Protein AF-A0A4P0XKK4-F1 (afdb_monomer_lite)

Foldseek 3Di:
DPDDLCRLCVVLVHDSVVSVLCVDPPPVSHDDDDPVNVLVVCQVVQNRPPDHDDDD

Secondary structure (DSSP, 8-state):
----HHHHHHHTT--HHHHHHHH---TTTPPPPPHHHHHHHHHHHT--SS------

Sequence (56 aa):
MGLTQTELAN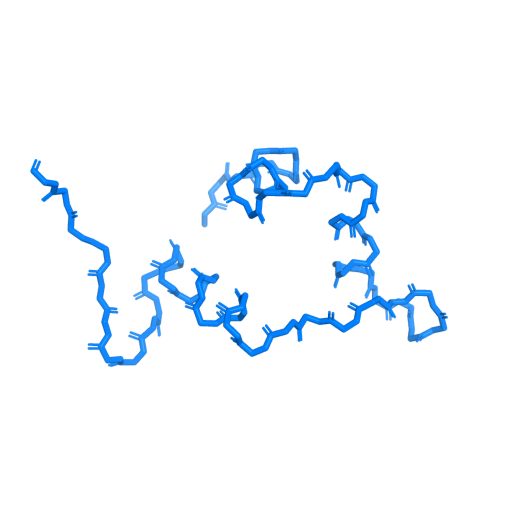IMGYKLRAWQFKEDTNPETARRLMDGEFEYLLLLAGEHPLYRLSKR

pLDDT: mean 90.28, std 5.41, range [64.75, 94.94]

Radius of gyration: 12.18 Å; chains: 1; bounding box: 21×26×38 Å

Organism: Klebsiella pneumoniae (NCBI:txid573)

Structure (mmCIF, N/CA/C/O backbone):
data_AF-A0A4P0XKK4-F1
#
_entry.id   AF-A0A4P0XKK4-F1
#
loop_
_atom_site.group_PDB
_atom_site.id
_atom_site.type_symbol
_atom_site.label_atom_id
_atom_site.label_alt_id
_atom_site.label_comp_id
_atom_site.label_asym_id
_atom_site.label_entity_id
_atom_site.label_seq_id
_atom_site.pdbx_PDB_ins_code
_atom_site.Cartn_x
_atom_site.Cartn_y
_atom_site.Cartn_z
_atom_site.occupancy
_atom_site.B_iso_or_equiv
_atom_site.auth_seq_id
_atom_site.auth_comp_id
_atom_site.auth_asym_id
_atom_site.auth_atom_id
_atom_site.pdbx_PDB_model_num
ATOM 1 N N . MET A 1 1 ? -12.040 -0.579 -0.591 1.00 64.75 1 MET A N 1
ATOM 2 C CA . MET A 1 1 ? -11.327 0.395 0.262 1.00 64.75 1 MET A CA 1
ATOM 3 C C . MET A 1 1 ? -11.382 1.749 -0.428 1.00 64.75 1 MET A C 1
ATOM 5 O O . MET A 1 1 ? -10.797 1.880 -1.489 1.00 64.75 1 MET A O 1
ATOM 9 N N . GLY A 1 2 ? -12.146 2.719 0.079 1.00 80.62 2 GLY A N 1
ATOM 10 C CA . GLY A 1 2 ? -12.287 4.046 -0.548 1.00 80.62 2 GLY A CA 1
ATOM 11 C C . GLY A 1 2 ? -11.100 4.980 -0.285 1.00 80.62 2 GLY A C 1
ATOM 12 O O . GLY A 1 2 ? -11.321 6.149 0.002 1.00 80.62 2 GLY A O 1
ATOM 13 N N . LEU A 1 3 ? -9.874 4.447 -0.291 1.00 87.38 3 LEU A N 1
ATOM 14 C CA . LEU A 1 3 ? -8.648 5.195 -0.014 1.00 87.38 3 LEU A CA 1
ATOM 15 C C . LEU A 1 3 ? -8.148 5.870 -1.291 1.00 87.38 3 LEU A C 1
ATOM 17 O O . LEU A 1 3 ? -8.145 5.267 -2.365 1.00 87.38 3 LEU A O 1
ATOM 21 N N . THR A 1 4 ? -7.676 7.103 -1.166 1.00 93.19 4 THR A N 1
ATOM 22 C CA . THR A 1 4 ? -6.912 7.766 -2.226 1.00 93.19 4 THR A CA 1
ATOM 23 C C . THR A 1 4 ? -5.494 7.189 -2.314 1.00 93.19 4 THR A C 1
ATOM 25 O O . THR A 1 4 ? -4.964 6.657 -1.336 1.00 93.19 4 THR A O 1
ATOM 28 N N . GLN A 1 5 ? -4.828 7.344 -3.466 1.00 92.06 5 GLN A N 1
ATOM 29 C CA . GLN A 1 5 ? -3.429 6.911 -3.630 1.00 92.06 5 GLN A CA 1
ATOM 30 C C . GLN A 1 5 ? -2.491 7.559 -2.601 1.00 92.06 5 GLN A C 1
ATOM 32 O O . GLN A 1 5 ? -1.548 6.928 -2.136 1.00 92.06 5 GLN A O 1
ATOM 37 N N . THR A 1 6 ? -2.750 8.811 -2.213 1.00 93.69 6 THR A N 1
ATOM 38 C CA . THR A 1 6 ? -1.951 9.521 -1.204 1.00 93.69 6 THR A CA 1
ATOM 39 C C . THR A 1 6 ? -2.121 8.909 0.181 1.00 93.69 6 THR A C 1
ATOM 41 O O . THR A 1 6 ? -1.138 8.716 0.892 1.00 93.69 6 THR A O 1
ATOM 44 N N . GLU A 1 7 ? -3.354 8.587 0.571 1.00 93.75 7 GLU A N 1
ATOM 45 C CA . GLU A 1 7 ? -3.632 7.946 1.859 1.00 93.75 7 GLU A CA 1
ATOM 46 C C . GLU A 1 7 ? -3.021 6.549 1.921 1.00 93.75 7 GLU A C 1
ATOM 48 O O . GLU A 1 7 ? -2.378 6.211 2.915 1.00 93.75 7 GLU A O 1
ATOM 53 N N . LEU A 1 8 ? -3.152 5.769 0.845 1.00 93.19 8 LEU A N 1
ATOM 54 C CA . LEU A 1 8 ? -2.552 4.442 0.773 1.00 93.19 8 LEU A CA 1
ATOM 55 C C . LEU A 1 8 ? -1.022 4.520 0.811 1.00 93.19 8 LEU A C 1
ATOM 57 O O . LEU A 1 8 ? -0.405 3.814 1.601 1.00 93.19 8 LEU A O 1
ATOM 61 N N . ALA A 1 9 ? -0.407 5.435 0.056 1.00 94.06 9 ALA A N 1
ATOM 62 C CA . ALA A 1 9 ? 1.036 5.658 0.110 1.00 94.06 9 ALA A CA 1
ATOM 63 C C . ALA A 1 9 ? 1.510 5.990 1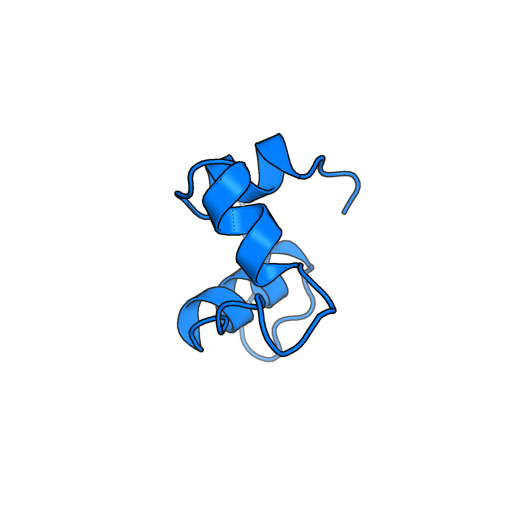.535 1.00 94.06 9 ALA A C 1
ATOM 65 O O . ALA A 1 9 ? 2.495 5.416 1.995 1.00 94.06 9 ALA A O 1
ATOM 66 N N . ASN A 1 10 ? 0.781 6.84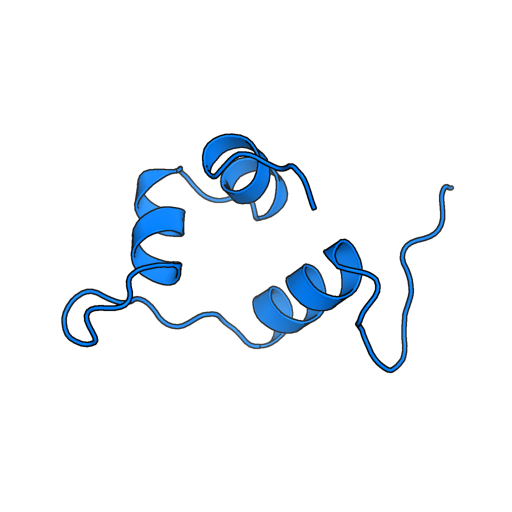7 2.259 1.00 94.94 10 ASN A N 1
ATOM 67 C CA . ASN A 1 10 ? 1.101 7.189 3.647 1.00 94.94 10 ASN A CA 1
ATOM 68 C C . ASN A 1 10 ? 0.994 5.978 4.589 1.00 94.94 10 ASN A C 1
ATOM 70 O O . ASN A 1 10 ? 1.880 5.786 5.420 1.00 94.94 10 ASN A O 1
ATOM 74 N N . ILE A 1 11 ? -0.044 5.145 4.445 1.00 93.19 11 ILE A N 1
ATOM 75 C CA . ILE A 1 11 ? -0.217 3.907 5.228 1.00 93.19 11 ILE A CA 1
ATOM 76 C C . ILE A 1 11 ? 0.924 2.920 4.947 1.00 93.19 11 ILE A C 1
ATOM 78 O O . ILE A 1 11 ? 1.467 2.315 5.868 1.00 93.19 11 ILE A O 1
ATOM 82 N N . MET A 1 12 ? 1.319 2.798 3.680 1.00 92.38 12 MET A N 1
ATOM 83 C CA . MET A 1 12 ? 2.398 1.916 3.236 1.00 92.38 12 MET A CA 1
ATOM 84 C C . MET A 1 12 ? 3.801 2.481 3.531 1.00 92.38 12 MET A C 1
ATOM 86 O O . MET A 1 12 ? 4.794 1.807 3.271 1.00 92.38 12 MET A O 1
ATOM 90 N N . GLY A 1 13 ? 3.909 3.708 4.058 1.00 93.12 13 GLY A N 1
ATOM 91 C CA . GLY A 1 13 ? 5.186 4.347 4.395 1.00 93.12 13 GLY A CA 1
ATOM 92 C C . GLY A 1 13 ? 5.969 4.895 3.194 1.00 93.12 13 GLY A C 1
ATOM 93 O O . GLY A 1 13 ? 7.182 5.092 3.282 1.00 93.12 13 GLY A O 1
ATOM 94 N N . TYR A 1 14 ? 5.299 5.158 2.070 1.00 93.38 14 TYR A N 1
ATOM 95 C CA . TYR A 1 14 ? 5.901 5.643 0.830 1.00 93.38 14 TYR A CA 1
ATOM 96 C C . TYR A 1 14 ? 5.549 7.098 0.518 1.00 93.38 14 TYR A C 1
ATOM 98 O O . TYR A 1 14 ? 4.475 7.606 0.826 1.00 93.38 14 TYR A O 1
ATOM 106 N N . LYS A 1 15 ? 6.442 7.766 -0.223 1.00 94.88 15 LYS A N 1
ATOM 107 C CA . LYS A 1 15 ? 6.067 8.975 -0.9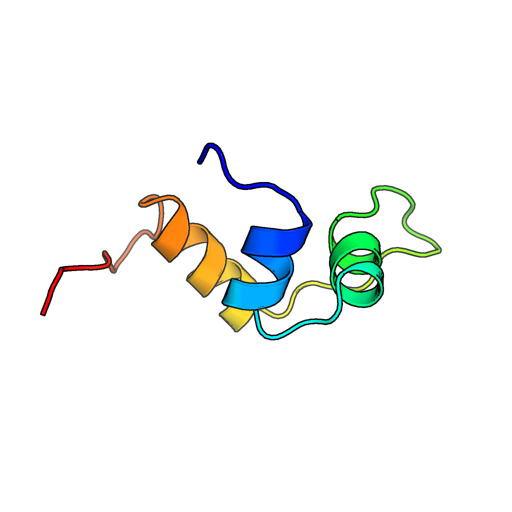70 1.00 94.88 15 LYS A CA 1
ATOM 108 C C . LYS A 1 15 ? 5.094 8.591 -2.088 1.00 94.88 15 LYS A C 1
ATOM 110 O O . LYS A 1 15 ? 5.337 7.594 -2.767 1.00 94.88 15 LYS A O 1
ATOM 115 N N . LEU A 1 16 ? 4.095 9.435 -2.365 1.00 93.12 16 LEU A N 1
ATOM 116 C CA . LEU A 1 16 ? 3.071 9.200 -3.399 1.00 93.12 16 LEU A CA 1
ATOM 117 C C . LEU A 1 16 ? 3.659 8.709 -4.731 1.00 93.12 16 LEU A C 1
ATOM 119 O O . LEU A 1 16 ? 3.247 7.681 -5.247 1.00 93.12 16 LEU A O 1
ATOM 123 N N . ARG A 1 17 ? 4.684 9.388 -5.257 1.00 93.06 17 ARG A N 1
ATOM 124 C CA . ARG A 1 17 ? 5.296 9.005 -6.538 1.00 93.06 17 ARG A CA 1
ATOM 125 C C . ARG A 1 17 ? 5.944 7.614 -6.513 1.00 93.06 17 ARG A C 1
ATOM 127 O O . ARG A 1 17 ? 5.908 6.908 -7.510 1.00 93.06 17 ARG A O 1
ATOM 134 N N . ALA A 1 18 ? 6.549 7.220 -5.391 1.00 91.75 18 ALA A N 1
ATOM 135 C CA . ALA A 1 18 ? 7.138 5.888 -5.248 1.00 91.75 18 ALA A CA 1
ATOM 136 C C . ALA A 1 18 ? 6.054 4.803 -5.197 1.00 91.75 18 ALA A C 1
ATOM 138 O O . ALA A 1 18 ? 6.242 3.733 -5.769 1.00 91.75 18 ALA A O 1
ATOM 139 N N . TRP A 1 19 ? 4.921 5.111 -4.559 1.00 93.44 19 TRP A N 1
ATOM 140 C CA . TRP A 1 19 ? 3.745 4.247 -4.543 1.00 93.44 19 TRP A CA 1
ATOM 141 C C . TRP A 1 19 ? 3.125 4.097 -5.936 1.00 93.44 19 TRP A C 1
ATOM 143 O O . TRP A 1 19 ? 2.898 2.982 -6.389 1.00 93.44 19 TRP A O 1
ATOM 153 N N . GLN A 1 20 ? 2.985 5.198 -6.675 1.00 92.88 20 GLN A N 1
ATOM 154 C CA . GLN A 1 20 ? 2.463 5.187 -8.044 1.00 92.88 20 GLN A CA 1
ATOM 155 C C . GLN A 1 20 ? 3.279 4.305 -8.992 1.00 92.88 20 GLN A C 1
ATOM 157 O O . GLN A 1 20 ? 2.699 3.640 -9.837 1.00 92.88 20 GLN A O 1
ATOM 162 N N . PHE A 1 21 ? 4.605 4.234 -8.834 1.00 93.75 21 PHE A N 1
ATOM 163 C CA . PHE A 1 21 ? 5.413 3.290 -9.613 1.00 93.75 21 PHE A CA 1
ATOM 164 C C . PHE A 1 21 ? 5.124 1.822 -9.276 1.00 93.75 21 PHE A C 1
ATOM 166 O O . PHE A 1 21 ? 5.364 0.963 -10.112 1.00 93.75 21 PHE A O 1
ATOM 173 N N . LYS A 1 22 ? 4.651 1.502 -8.068 1.00 89.62 22 LYS A N 1
ATOM 174 C CA . LYS A 1 22 ? 4.237 0.135 -7.711 1.00 89.62 22 LYS A CA 1
ATOM 175 C C . LYS A 1 22 ? 2.847 -0.204 -8.252 1.00 89.62 22 LYS A C 1
ATOM 177 O O . LYS A 1 22 ? 2.590 -1.360 -8.560 1.00 89.62 22 LYS A O 1
ATOM 182 N N . GLU A 1 23 ? 1.978 0.795 -8.370 1.00 88.00 23 GLU A N 1
ATOM 183 C CA . GLU A 1 23 ? 0.642 0.667 -8.971 1.00 88.00 23 GLU A CA 1
ATOM 184 C C . GLU A 1 23 ? 0.655 0.775 -10.503 1.00 88.00 23 GLU A C 1
ATOM 186 O O . GLU A 1 23 ? -0.377 0.578 -11.146 1.00 88.00 23 GLU A O 1
ATOM 191 N N . ASP A 1 24 ? 1.803 1.109 -11.094 1.00 90.56 24 ASP A N 1
ATOM 192 C CA . ASP A 1 24 ? 1.942 1.252 -12.535 1.00 90.56 24 ASP A CA 1
ATOM 193 C C . ASP A 1 24 ? 1.719 -0.095 -13.233 1.00 90.56 24 ASP A C 1
ATOM 195 O O . ASP A 1 24 ? 2.203 -1.146 -12.810 1.00 90.56 24 ASP A O 1
ATOM 199 N N . THR A 1 25 ? 0.978 -0.047 -14.333 1.00 85.38 25 THR A N 1
ATOM 200 C CA . THR A 1 25 ? 0.680 -1.219 -15.162 1.00 85.38 25 THR A CA 1
ATOM 201 C C . THR A 1 25 ? 1.702 -1.399 -16.278 1.00 85.38 25 THR A C 1
ATOM 203 O O . THR A 1 25 ? 1.751 -2.470 -16.881 1.00 85.38 25 THR A O 1
ATOM 206 N N . ASN A 1 26 ? 2.536 -0.384 -16.543 1.00 89.94 26 ASN A N 1
ATOM 207 C CA . ASN A 1 26 ? 3.630 -0.488 -17.495 1.00 89.94 26 ASN A CA 1
ATOM 208 C C . ASN A 1 26 ? 4.790 -1.311 -16.892 1.00 89.94 26 ASN A C 1
ATOM 210 O O . ASN A 1 26 ? 5.443 -0.845 -15.955 1.00 89.94 26 ASN A O 1
ATOM 214 N N . PRO A 1 27 ? 5.118 -2.494 -17.445 1.00 81.88 27 PRO A N 1
ATOM 215 C CA . PRO A 1 27 ? 6.166 -3.365 -16.909 1.00 81.88 27 PRO A CA 1
ATOM 216 C C . PRO A 1 27 ? 7.568 -2.740 -16.897 1.00 81.88 27 PRO A C 1
ATOM 218 O O . PRO A 1 27 ? 8.416 -3.172 -16.119 1.00 81.88 27 PRO A O 1
ATOM 221 N N . GLU A 1 28 ? 7.833 -1.748 -17.754 1.00 84.00 28 GLU A N 1
ATOM 222 C CA . GLU A 1 28 ? 9.149 -1.103 -17.858 1.00 84.00 28 GLU A CA 1
ATOM 223 C C . GLU A 1 28 ? 9.422 -0.121 -16.710 1.00 84.00 28 GLU A C 1
ATOM 225 O O . GLU A 1 28 ? 10.570 0.074 -16.302 1.00 84.00 28 GLU A O 1
ATOM 230 N N . THR A 1 29 ? 8.370 0.499 -16.174 1.00 82.75 29 THR A N 1
ATOM 231 C CA . THR A 1 29 ? 8.440 1.501 -15.098 1.00 82.75 29 THR A CA 1
ATOM 232 C C . THR A 1 29 ? 7.943 0.966 -13.760 1.00 82.75 29 THR A C 1
ATOM 234 O O . THR A 1 29 ? 8.309 1.519 -12.715 1.00 82.75 29 THR A O 1
ATOM 237 N N . ALA A 1 30 ? 7.167 -0.121 -13.781 1.00 86.50 30 ALA A N 1
ATOM 238 C CA . ALA A 1 30 ? 6.609 -0.749 -12.600 1.00 86.50 30 ALA A CA 1
ATOM 239 C C . ALA A 1 30 ? 7.702 -1.208 -11.628 1.00 86.50 30 ALA A C 1
ATOM 241 O O . ALA A 1 30 ? 8.679 -1.881 -11.977 1.00 86.50 30 ALA A O 1
ATOM 242 N N . ARG A 1 31 ? 7.527 -0.859 -10.356 1.00 86.94 31 ARG A N 1
ATOM 243 C CA . ARG A 1 31 ? 8.359 -1.361 -9.265 1.00 86.94 31 ARG A CA 1
ATOM 244 C C . ARG A 1 31 ? 7.644 -2.502 -8.575 1.00 86.94 31 ARG A C 1
ATOM 246 O O . ARG A 1 31 ? 6.468 -2.416 -8.250 1.00 86.94 31 ARG A O 1
ATOM 253 N N . ARG A 1 32 ? 8.390 -3.573 -8.314 1.00 86.44 32 ARG A N 1
ATOM 254 C CA . ARG A 1 32 ? 7.842 -4.763 -7.672 1.00 86.44 32 ARG A CA 1
ATOM 255 C C . ARG A 1 32 ? 7.332 -4.430 -6.265 1.00 86.44 32 ARG A C 1
ATOM 257 O O . ARG A 1 32 ? 7.983 -3.708 -5.498 1.00 86.44 32 ARG A O 1
ATOM 264 N N . LEU A 1 33 ? 6.165 -4.968 -5.942 1.00 88.62 33 LEU A N 1
ATOM 265 C CA . LEU A 1 33 ? 5.652 -5.025 -4.583 1.00 88.62 33 LEU A CA 1
ATOM 266 C C . LEU A 1 33 ? 6.403 -6.137 -3.837 1.00 88.62 33 LEU A C 1
ATOM 268 O O . LEU A 1 33 ? 6.570 -7.233 -4.372 1.00 88.62 33 LEU A O 1
ATOM 272 N N . MET A 1 34 ? 6.919 -5.844 -2.649 1.00 90.38 34 MET A N 1
ATOM 273 C CA . MET A 1 34 ? 7.559 -6.857 -1.813 1.00 90.38 34 MET A CA 1
ATOM 274 C C . MET A 1 34 ? 6.493 -7.745 -1.174 1.00 90.38 34 MET A C 1
ATOM 276 O O . MET A 1 34 ? 5.396 -7.277 -0.881 1.00 90.38 34 MET A O 1
ATOM 280 N N . ASP A 1 35 ? 6.835 -9.000 -0.894 1.00 90.81 35 ASP A N 1
ATOM 28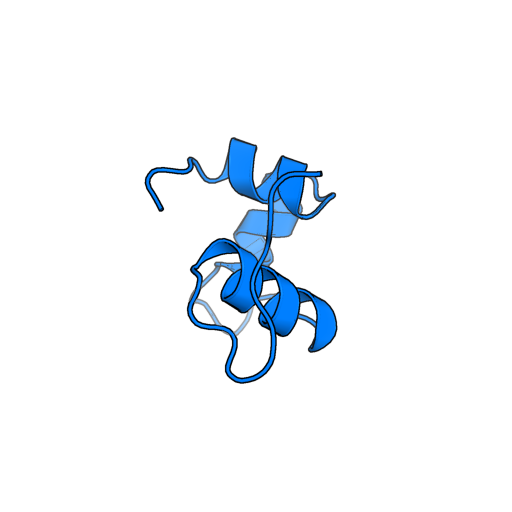1 C CA . ASP A 1 35 ? 5.877 -9.985 -0.378 1.00 90.81 35 ASP A CA 1
ATOM 282 C C . ASP A 1 35 ? 5.175 -9.489 0.899 1.00 90.81 35 ASP A C 1
ATOM 284 O O . ASP A 1 35 ? 3.954 -9.509 0.985 1.00 90.81 35 ASP A O 1
ATOM 288 N N . GLY A 1 36 ? 5.913 -8.908 1.852 1.00 91.12 36 GLY A N 1
ATOM 289 C CA . GLY A 1 36 ? 5.312 -8.345 3.069 1.00 91.12 36 GLY A CA 1
ATOM 290 C C . GLY A 1 36 ? 4.382 -7.146 2.826 1.00 91.12 36 GLY A C 1
ATOM 291 O O . GLY A 1 36 ? 3.435 -6.939 3.579 1.00 91.12 36 GLY A O 1
ATOM 292 N N . GLU A 1 37 ? 4.618 -6.365 1.770 1.00 91.81 37 GLU A N 1
ATOM 293 C CA . GLU A 1 37 ? 3.728 -5.260 1.388 1.00 91.81 37 GLU A CA 1
ATOM 294 C C . GLU A 1 37 ? 2.429 -5.794 0.794 1.00 91.81 37 GLU A C 1
ATOM 296 O O . GLU A 1 37 ? 1.361 -5.253 1.068 1.00 91.81 37 GLU A O 1
ATOM 301 N N . PHE A 1 38 ? 2.518 -6.868 0.009 1.00 92.31 38 PHE A N 1
ATOM 302 C CA . PHE A 1 38 ? 1.352 -7.561 -0.518 1.00 92.31 38 PHE A CA 1
ATOM 303 C C . PHE A 1 38 ? 0.495 -8.140 0.610 1.00 92.31 38 PHE A C 1
ATOM 305 O O . PHE A 1 38 ? -0.699 -7.850 0.672 1.00 92.31 38 PHE A O 1
ATOM 312 N N . GLU A 1 39 ? 1.107 -8.849 1.562 1.00 94.44 39 GLU A N 1
ATOM 313 C CA . GLU A 1 39 ? 0.397 -9.357 2.742 1.00 94.44 39 GLU A CA 1
ATOM 314 C C . GLU A 1 39 ? -0.253 -8.210 3.538 1.00 94.44 39 GLU A C 1
ATOM 316 O O . GLU A 1 39 ? -1.397 -8.311 3.985 1.00 94.44 39 GLU A O 1
ATOM 321 N N . TYR A 1 40 ? 0.424 -7.065 3.667 1.00 93.31 40 TYR A N 1
ATOM 322 C CA . TYR A 1 40 ? -0.157 -5.907 4.342 1.00 93.31 40 TYR A CA 1
ATOM 323 C C . TYR A 1 40 ? -1.338 -5.288 3.575 1.00 93.31 40 TYR A C 1
ATOM 325 O O . TYR A 1 40 ? -2.343 -4.934 4.193 1.00 93.31 40 TYR A O 1
ATOM 333 N N . LEU A 1 41 ? -1.295 -5.228 2.240 1.00 92.94 41 LEU A N 1
ATOM 334 C CA . LEU A 1 41 ? -2.453 -4.819 1.435 1.00 92.94 41 LEU A CA 1
ATOM 335 C C . LEU A 1 41 ? -3.636 -5.772 1.615 1.00 92.94 41 LEU A C 1
ATOM 337 O O . LEU A 1 41 ? -4.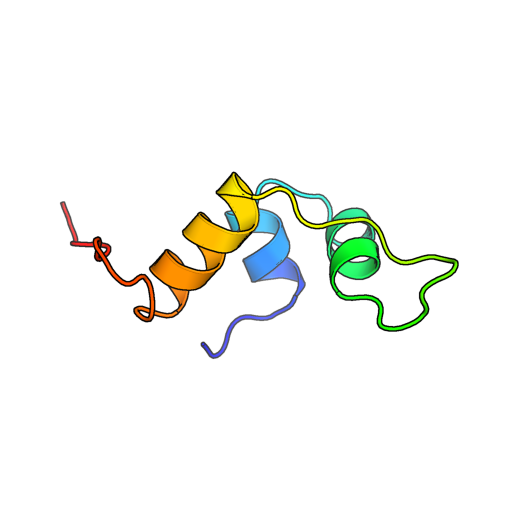767 -5.312 1.768 1.00 92.94 41 LEU A O 1
ATOM 341 N N . LEU A 1 42 ? -3.385 -7.083 1.655 1.00 93.19 42 LEU A N 1
ATOM 342 C CA . LEU A 1 42 ? -4.425 -8.073 1.925 1.00 93.19 42 LEU A CA 1
ATOM 343 C C . LEU A 1 42 ? -5.051 -7.870 3.312 1.00 93.19 42 LEU A C 1
ATOM 345 O O . LEU A 1 42 ? -6.265 -8.008 3.477 1.00 93.19 42 LEU A O 1
ATOM 349 N N . LEU A 1 43 ? -4.248 -7.502 4.314 1.00 93.94 43 LEU A N 1
ATOM 350 C CA . LEU A 1 43 ? -4.738 -7.171 5.654 1.00 93.94 43 LEU A CA 1
ATOM 351 C C . LEU A 1 43 ? -5.634 -5.931 5.646 1.00 93.94 43 LEU A C 1
ATOM 353 O O . LEU A 1 43 ? -6.692 -5.946 6.278 1.00 93.94 43 LEU A O 1
ATOM 357 N N . LEU A 1 44 ? -5.235 -4.882 4.921 1.00 92.00 44 LEU A N 1
ATOM 358 C CA . LEU A 1 44 ? -6.032 -3.663 4.751 1.00 92.00 44 LEU A CA 1
ATOM 359 C C . LEU A 1 44 ? -7.340 -3.941 3.997 1.00 92.00 44 LEU A C 1
ATOM 361 O O . LEU A 1 44 ? -8.383 -3.388 4.352 1.00 92.00 44 LEU A O 1
ATOM 365 N N . ALA A 1 45 ? -7.298 -4.833 3.003 1.00 91.19 45 ALA A N 1
ATOM 366 C CA . ALA A 1 45 ? -8.465 -5.289 2.251 1.00 91.19 45 ALA A CA 1
ATOM 367 C C . ALA A 1 45 ? -9.409 -6.170 3.078 1.00 91.19 45 ALA A C 1
ATOM 369 O O . ALA A 1 45 ? -10.585 -6.298 2.741 1.00 91.19 45 ALA A O 1
ATOM 370 N N . GLY A 1 46 ? -8.908 -6.772 4.161 1.00 91.31 46 GLY A N 1
ATOM 371 C CA . GLY A 1 46 ? -9.619 -7.806 4.910 1.00 91.31 46 GLY A CA 1
ATOM 372 C C . GLY A 1 46 ? -9.667 -9.158 4.187 1.00 91.31 46 GLY A C 1
ATOM 373 O O . GLY A 1 46 ? -10.470 -10.009 4.569 1.00 91.31 46 GLY A O 1
ATOM 374 N N . GLU A 1 47 ? -8.817 -9.344 3.175 1.00 94.12 47 GLU A N 1
ATOM 375 C CA . GLU A 1 47 ? -8.733 -10.529 2.306 1.00 94.12 47 GLU A CA 1
ATOM 376 C C . GLU A 1 47 ? -7.563 -11.455 2.665 1.00 94.12 47 GLU A C 1
ATOM 378 O O . GLU A 1 47 ? -7.404 -12.520 2.071 1.00 94.12 47 GLU A O 1
ATOM 383 N N . HIS A 1 48 ? -6.734 -11.075 3.638 1.00 94.38 48 HIS A N 1
ATOM 384 C CA . HIS A 1 48 ? -5.604 -11.896 4.051 1.00 94.38 48 HIS A CA 1
ATOM 385 C C . HIS A 1 48 ? -6.078 -13.273 4.560 1.00 94.38 48 HIS A C 1
ATOM 387 O O . HIS A 1 48 ? -6.938 -13.343 5.442 1.00 94.38 48 HIS A O 1
ATOM 393 N N . PRO A 1 49 ? -5.491 -14.385 4.076 1.00 93.94 49 PRO A N 1
ATOM 394 C CA . PRO A 1 49 ? -6.013 -15.731 4.329 1.00 93.94 49 PRO A CA 1
ATOM 395 C C . PRO A 1 49 ? -5.938 -16.162 5.800 1.00 93.94 49 PRO A C 1
ATOM 397 O O . PRO A 1 49 ? -6.806 -16.888 6.277 1.00 93.94 49 PRO A O 1
ATOM 400 N N . LEU A 1 50 ? -4.896 -15.732 6.521 1.00 94.56 50 LEU A N 1
ATOM 401 C CA . LEU A 1 50 ? -4.612 -16.191 7.890 1.00 94.56 50 LEU A CA 1
ATOM 402 C C . LEU A 1 50 ? -4.868 -15.161 9.000 1.00 94.56 50 LEU A C 1
ATOM 404 O O . LEU A 1 50 ? -4.951 -15.531 10.168 1.00 94.56 50 LEU A O 1
ATOM 408 N N . TYR A 1 51 ? -4.964 -13.874 8.671 1.00 93.81 51 TYR A N 1
ATOM 409 C CA . TYR A 1 51 ? -4.895 -12.785 9.643 1.00 93.81 51 TYR A CA 1
ATOM 410 C C . TYR A 1 51 ? -5.917 -11.701 9.302 1.00 93.81 51 TYR A C 1
ATOM 412 O O . TYR A 1 51 ? -6.295 -11.520 8.149 1.00 93.81 51 TYR A O 1
ATOM 420 N N . ARG A 1 52 ? -6.366 -10.958 10.316 1.00 93.31 52 ARG A N 1
ATOM 421 C CA . ARG A 1 52 ? -7.278 -9.821 10.155 1.00 93.31 52 ARG A CA 1
ATOM 422 C C . ARG A 1 52 ? -6.886 -8.713 11.123 1.00 93.31 52 ARG A C 1
ATOM 424 O O . ARG A 1 52 ? -6.570 -8.985 12.278 1.00 93.31 52 ARG A O 1
ATOM 431 N N . LEU A 1 53 ? -6.944 -7.466 10.659 1.00 90.38 53 LEU A N 1
ATOM 432 C CA . LEU A 1 53 ? -6.730 -6.302 11.515 1.00 90.38 53 LEU A CA 1
ATOM 433 C C . LEU A 1 53 ? -7.894 -6.157 12.505 1.00 90.38 53 LEU A C 1
ATOM 435 O O . LEU A 1 53 ? -9.055 -6.046 12.105 1.00 90.38 53 LEU A O 1
ATOM 439 N N . SER A 1 54 ? -7.580 -6.137 13.798 1.00 89.44 54 SER A N 1
ATOM 440 C CA . SER A 1 54 ? -8.520 -5.829 14.877 1.00 89.44 54 SER A CA 1
ATOM 441 C C . SER A 1 54 ? -8.156 -4.496 15.522 1.00 89.44 54 SER A C 1
ATOM 443 O O . SER A 1 54 ? -6.976 -4.171 15.666 1.00 89.44 54 SER A O 1
ATOM 445 N N . LYS A 1 55 ? -9.162 -3.724 15.947 1.00 86.56 55 LYS A N 1
ATOM 446 C CA . LYS A 1 55 ? -8.914 -2.562 16.809 1.00 86.56 55 LYS A CA 1
ATOM 447 C C . LYS A 1 55 ? -8.275 -3.037 18.117 1.00 86.56 55 LYS A C 1
ATOM 449 O O . LYS A 1 55 ? -8.621 -4.111 18.608 1.00 86.56 55 LYS A O 1
ATOM 454 N N . ARG A 1 56 ? -7.335 -2.246 18.626 1.00 72.94 56 ARG A N 1
ATOM 455 C CA . ARG A 1 56 ? -6.716 -2.456 19.934 1.00 72.94 56 ARG A CA 1
ATOM 456 C C . ARG A 1 56 ? -7.585 -1.876 21.041 1.00 72.94 56 ARG A C 1
ATOM 458 O O . ARG A 1 56 ? -8.275 -0.871 20.756 1.00 72.94 56 ARG A O 1
#